Protein AF-A0A2D7XBK5-F1 (afdb_monomer_lite)

Radius of gyration: 11.5 Å; chains: 1; bounding box: 28×20×28 Å

Foldseek 3Di:
DPPDDPPDDDLVPDPDDPDDDDADDPDGPVRVVVVVVD

Sequence (38 aa):
MSGLAPYAGTPEQSRGRRYHEAPPTGRSEFQRDRDRII

Structure (mmCIF, N/CA/C/O backbone):
data_AF-A0A2D7XBK5-F1
#
_entry.id   AF-A0A2D7XBK5-F1
#
loop_
_atom_site.group_PDB
_atom_site.id
_atom_site.type_symbol
_atom_site.label_atom_id
_atom_site.label_alt_id
_atom_site.label_comp_id
_atom_site.label_asym_id
_atom_site.label_entity_id
_atom_site.label_seq_id
_atom_site.pdbx_PDB_ins_code
_atom_site.Cartn_x
_atom_site.Cartn_y
_atom_site.Cartn_z
_atom_site.occupancy
_atom_site.B_iso_or_equiv
_atom_site.auth_seq_id
_atom_site.auth_comp_id
_atom_site.auth_asym_id
_atom_site.auth_atom_id
_atom_site.pdbx_PDB_model_num
ATOM 1 N N . MET A 1 1 ? -13.604 -10.062 11.719 1.00 45.75 1 MET A N 1
ATOM 2 C CA . MET A 1 1 ? -13.284 -8.674 11.329 1.00 45.75 1 MET A CA 1
ATOM 3 C C . MET A 1 1 ? -11.776 -8.572 11.285 1.00 45.75 1 MET A C 1
ATOM 5 O O . MET A 1 1 ? -11.152 -8.870 12.296 1.00 45.75 1 MET A O 1
ATOM 9 N N . SER A 1 2 ? -11.190 -8.304 10.115 1.00 61.19 2 SER A N 1
ATOM 10 C CA . SER A 1 2 ? -9.745 -8.081 10.011 1.00 61.19 2 SER A CA 1
ATOM 11 C C . SER A 1 2 ? -9.366 -6.967 10.990 1.00 61.19 2 SER A C 1
ATOM 13 O O . SER A 1 2 ? -10.023 -5.932 11.030 1.00 61.19 2 SER A O 1
ATOM 15 N N . GLY A 1 3 ? -8.377 -7.216 11.849 1.00 82.88 3 GLY A N 1
ATOM 16 C CA . GLY A 1 3 ? -8.009 -6.345 12.974 1.00 82.88 3 GLY A CA 1
ATOM 17 C C . GLY A 1 3 ? -7.300 -5.052 12.566 1.00 82.88 3 GLY A C 1
ATOM 18 O O . GLY A 1 3 ? -6.361 -4.635 13.233 1.00 82.88 3 GLY A O 1
ATOM 19 N N . LEU A 1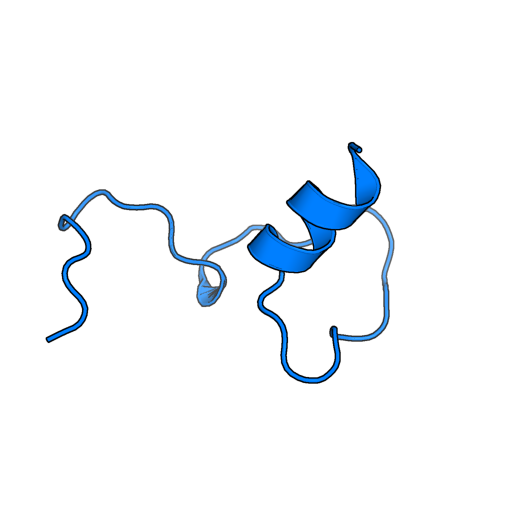 4 ? -7.687 -4.453 11.443 1.00 84.38 4 LEU A N 1
ATOM 20 C CA . LEU A 1 4 ? -7.111 -3.213 10.949 1.00 84.38 4 LEU A CA 1
ATOM 21 C C . LEU A 1 4 ? -7.866 -2.023 11.545 1.00 84.38 4 LEU A C 1
ATOM 23 O O . LEU A 1 4 ? -9.093 -2.029 11.637 1.00 84.38 4 LEU A O 1
ATOM 27 N N . ALA A 1 5 ? -7.121 -0.998 11.957 1.00 90.69 5 ALA A N 1
ATOM 28 C CA . ALA A 1 5 ? -7.708 0.249 12.426 1.00 90.69 5 ALA A CA 1
ATOM 29 C C . ALA A 1 5 ? -8.464 0.962 11.283 1.00 90.69 5 ALA A C 1
ATOM 31 O O . ALA A 1 5 ? -8.093 0.791 10.120 1.00 90.69 5 ALA A O 1
ATOM 32 N N . PRO A 1 6 ? -9.459 1.821 11.578 1.00 88.62 6 PRO A N 1
ATOM 33 C CA . PRO A 1 6 ? -10.222 2.539 10.548 1.00 88.62 6 PRO A CA 1
ATOM 34 C C . PRO A 1 6 ? -9.372 3.406 9.607 1.00 88.62 6 PRO A C 1
ATOM 36 O O . PRO A 1 6 ? -9.787 3.714 8.498 1.00 88.62 6 PRO A O 1
ATOM 39 N N . TYR A 1 7 ? -8.185 3.805 10.061 1.00 88.06 7 TYR A N 1
ATOM 40 C CA . TYR A 1 7 ? -7.217 4.614 9.320 1.00 88.06 7 TYR A CA 1
ATOM 41 C C . TYR A 1 7 ? -6.075 3.786 8.706 1.00 88.06 7 TYR A C 1
ATOM 43 O O . TYR A 1 7 ? -5.097 4.353 8.219 1.00 88.06 7 TYR A O 1
ATOM 51 N N . ALA A 1 8 ? -6.139 2.455 8.771 1.00 90.62 8 ALA A N 1
ATOM 52 C CA . ALA A 1 8 ? -5.118 1.600 8.181 1.00 90.62 8 ALA A CA 1
ATOM 53 C C . ALA A 1 8 ? -5.150 1.691 6.648 1.00 90.62 8 ALA A C 1
ATOM 55 O O . ALA A 1 8 ? -6.215 1.705 6.034 1.00 90.62 8 ALA A O 1
ATOM 56 N N . GLY A 1 9 ? -3.970 1.709 6.025 1.00 87.75 9 GLY A N 1
ATOM 57 C CA . GLY A 1 9 ? -3.858 1.645 4.571 1.00 87.75 9 GLY A CA 1
ATOM 58 C C . GLY A 1 9 ? -4.322 0.285 4.054 1.00 87.75 9 GLY A C 1
ATOM 59 O O . GLY A 1 9 ? -3.781 -0.747 4.455 1.00 87.75 9 GLY A O 1
ATOM 60 N N . THR A 1 10 ? -5.309 0.280 3.160 1.00 87.69 10 THR A N 1
ATOM 61 C CA . THR A 1 10 ? -5.791 -0.935 2.494 1.00 87.69 10 THR A CA 1
ATOM 62 C C . THR A 1 10 ? -5.141 -1.069 1.110 1.00 87.69 10 THR A C 1
ATOM 64 O O . THR A 1 10 ? -5.001 -0.067 0.399 1.00 87.69 10 THR A O 1
ATOM 67 N N . PRO A 1 11 ? -4.693 -2.272 0.704 1.00 85.25 11 PRO A N 1
ATOM 68 C CA . PRO A 1 11 ? -4.072 -2.468 -0.606 1.00 85.25 11 PRO A CA 1
ATOM 69 C C . PRO A 1 11 ? -5.036 -2.182 -1.764 1.00 85.25 11 PRO A C 1
ATOM 71 O O . PRO A 1 11 ? -4.592 -1.716 -2.811 1.00 85.25 11 PRO A O 1
ATOM 74 N N . GLU A 1 12 ? -6.342 -2.363 -1.564 1.00 84.25 12 GLU A N 1
ATOM 75 C CA . GLU A 1 12 ? -7.388 -2.076 -2.553 1.00 84.25 12 GLU A CA 1
ATOM 76 C C . GLU A 1 12 ? -7.549 -0.572 -2.832 1.00 84.25 12 GLU A C 1
ATOM 78 O O . GLU A 1 12 ? -7.956 -0.191 -3.926 1.00 84.25 12 GLU A O 1
ATOM 83 N N . GLN A 1 13 ? -7.217 0.291 -1.863 1.00 88.31 13 GLN A N 1
ATOM 84 C CA . GLN A 1 13 ? -7.255 1.755 -2.011 1.00 88.31 13 GLN A CA 1
ATOM 85 C C . GLN A 1 13 ? -5.899 2.352 -2.414 1.00 88.31 13 GLN A C 1
ATOM 87 O O . GLN A 1 13 ? -5.740 3.575 -2.470 1.00 88.31 13 GLN A O 1
ATOM 92 N N . SER A 1 14 ? -4.899 1.511 -2.681 1.00 86.62 14 SER A N 1
ATOM 93 C CA . SER A 1 14 ? -3.594 1.975 -3.135 1.00 86.62 14 SER A CA 1
ATOM 94 C C . SER A 1 14 ? -3.699 2.665 -4.498 1.00 86.62 14 SER A C 1
ATOM 96 O O . SER A 1 14 ? -4.473 2.269 -5.367 1.00 86.62 14 SER A O 1
ATOM 98 N N . ARG A 1 15 ? -2.845 3.668 -4.734 1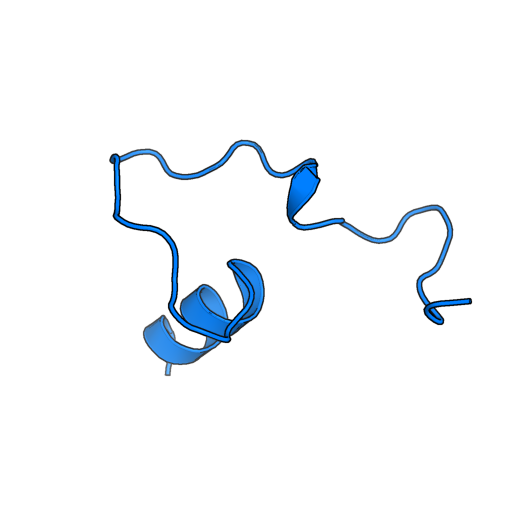.00 89.50 15 ARG A N 1
ATOM 99 C CA . ARG A 1 15 ? -2.712 4.336 -6.045 1.00 89.50 15 ARG A CA 1
ATOM 100 C C . ARG A 1 15 ? -2.076 3.431 -7.110 1.00 89.50 15 ARG A C 1
ATOM 102 O O . ARG A 1 15 ? -1.958 3.842 -8.260 1.00 89.50 15 ARG A O 1
ATOM 109 N N . GLY A 1 16 ? -1.650 2.227 -6.727 1.00 88.38 16 GLY A N 1
ATOM 110 C CA . GLY A 1 16 ? -0.986 1.276 -7.605 1.00 88.38 16 GLY A CA 1
ATOM 111 C C . GLY A 1 16 ? 0.469 1.648 -7.881 1.00 88.38 16 GLY A C 1
ATOM 112 O O . GLY A 1 16 ? 1.112 2.373 -7.118 1.00 88.38 16 GLY A O 1
ATOM 113 N N . ARG A 1 17 ? 1.005 1.109 -8.976 1.00 89.75 17 ARG A N 1
ATOM 114 C CA . ARG A 1 17 ? 2.414 1.251 -9.362 1.00 89.75 17 ARG A CA 1
ATOM 115 C C . ARG A 1 17 ? 2.566 2.227 -10.514 1.00 89.75 17 ARG A C 1
ATOM 117 O O . ARG A 1 17 ? 1.697 2.331 -11.373 1.00 89.75 17 ARG A O 1
ATOM 124 N N . ARG A 1 18 ? 3.720 2.901 -10.562 1.00 91.94 18 ARG A N 1
ATOM 125 C CA . ARG A 1 18 ? 4.081 3.784 -11.682 1.00 91.94 18 ARG A CA 1
ATOM 126 C C . ARG A 1 18 ? 4.150 3.028 -13.012 1.00 91.94 18 ARG A C 1
ATOM 128 O O . ARG A 1 18 ? 3.801 3.592 -14.042 1.00 91.94 18 ARG A O 1
ATOM 135 N N . TYR A 1 19 ? 4.605 1.779 -12.980 1.00 91.12 19 TYR A N 1
ATOM 136 C CA . TYR A 1 19 ? 4.675 0.895 -14.138 1.00 91.12 19 TYR A CA 1
ATOM 137 C C . TYR A 1 19 ? 3.704 -0.265 -13.950 1.00 91.12 19 TYR A C 1
ATOM 139 O O . TYR A 1 19 ? 3.553 -0.772 -12.839 1.00 91.12 19 TYR A O 1
ATOM 147 N N . HIS A 1 20 ? 3.036 -0.666 -15.030 1.00 89.38 20 HIS A N 1
ATOM 148 C CA . HIS A 1 20 ? 2.103 -1.783 -14.989 1.00 89.38 20 HIS A CA 1
ATOM 149 C C . HIS A 1 20 ? 2.858 -3.091 -14.745 1.00 89.38 20 HIS A C 1
ATOM 151 O O . HIS A 1 20 ? 3.825 -3.404 -15.438 1.00 89.38 20 HIS A O 1
ATOM 157 N N . GLU A 1 21 ? 2.387 -3.869 -13.780 1.00 88.38 21 GLU A N 1
ATOM 158 C CA . GLU A 1 21 ? 2.956 -5.160 -13.421 1.00 88.38 21 GLU A CA 1
ATOM 159 C C . GLU A 1 21 ? 1.831 -6.171 -13.214 1.00 88.38 21 GLU A C 1
ATOM 161 O O . GLU A 1 21 ? 0.728 -5.807 -12.806 1.00 88.38 21 GLU A O 1
ATOM 166 N N . ALA A 1 22 ? 2.112 -7.450 -13.461 1.00 89.44 22 ALA A N 1
ATOM 167 C CA . ALA A 1 22 ? 1.153 -8.509 -13.177 1.00 89.44 22 ALA A CA 1
ATOM 168 C C . ALA A 1 22 ? 0.853 -8.584 -11.664 1.00 89.44 22 ALA A C 1
ATOM 170 O O . ALA A 1 22 ? 1.749 -8.322 -10.847 1.00 89.44 22 ALA A O 1
ATOM 171 N N . PRO A 1 23 ? -0.376 -8.953 -11.268 1.00 86.00 23 PRO A N 1
ATOM 172 C CA . PRO A 1 23 ? -0.718 -9.119 -9.862 1.00 86.00 23 PRO A CA 1
ATOM 173 C C . PRO A 1 23 ? 0.095 -10.260 -9.220 1.00 86.00 23 PRO A C 1
ATOM 175 O O . PRO A 1 23 ? 0.387 -11.264 -9.879 1.00 86.00 23 PRO A O 1
ATOM 178 N N . PRO A 1 24 ? 0.483 -10.127 -7.940 1.00 88.75 24 PRO A N 1
ATOM 179 C CA . PRO A 1 24 ? 1.186 -11.173 -7.208 1.00 88.75 24 PRO A CA 1
ATOM 180 C C . PRO A 1 24 ? 0.302 -12.411 -7.005 1.00 88.75 24 PRO A C 1
ATOM 182 O O . PRO A 1 24 ? -0.886 -12.313 -6.709 1.00 88.75 24 PRO A O 1
ATOM 185 N N . THR A 1 25 ? 0.895 -13.600 -7.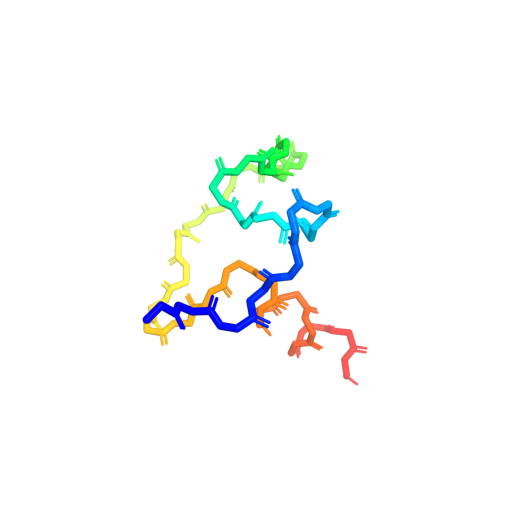110 1.00 89.88 25 THR A N 1
ATOM 186 C CA . THR A 1 25 ? 0.193 -14.871 -6.882 1.00 89.88 25 THR A CA 1
ATOM 187 C C . THR A 1 25 ? 0.202 -15.216 -5.394 1.00 89.88 25 THR A C 1
ATOM 189 O O . THR A 1 25 ? 1.263 -15.441 -4.813 1.00 89.88 25 THR A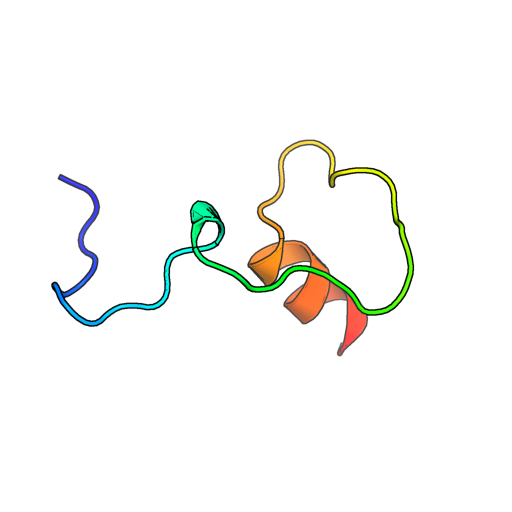 O 1
ATOM 192 N N . GLY A 1 26 ? -0.975 -15.240 -4.760 1.00 88.62 26 GLY A N 1
ATOM 193 C CA . GLY A 1 26 ? -1.137 -15.662 -3.360 1.00 88.62 26 GLY A CA 1
ATOM 194 C C . GLY A 1 26 ? -0.521 -14.728 -2.308 1.00 88.62 26 GLY A C 1
ATOM 195 O O . GLY A 1 26 ? -0.472 -15.083 -1.134 1.00 88.62 26 GLY A O 1
ATOM 196 N N . ARG A 1 27 ? -0.055 -13.541 -2.708 1.00 88.75 27 ARG A N 1
ATOM 197 C CA . ARG A 1 27 ? 0.454 -12.495 -1.811 1.00 88.75 27 ARG A CA 1
ATOM 198 C C . ARG A 1 27 ? -0.299 -11.197 -2.049 1.00 88.75 27 ARG A C 1
ATOM 200 O O . ARG A 1 27 ? -0.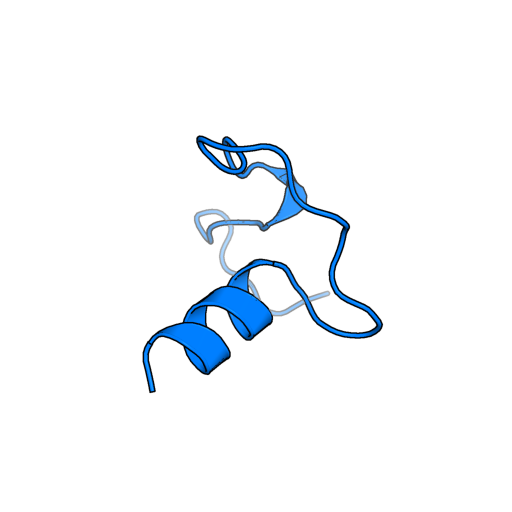808 -10.976 -3.143 1.00 88.75 27 ARG A O 1
ATOM 207 N N . SER A 1 28 ? -0.335 -10.325 -1.048 1.00 89.44 28 SER A N 1
ATOM 208 C CA . SER A 1 28 ? -0.810 -8.956 -1.241 1.00 89.44 28 SER A CA 1
ATOM 209 C C . SER A 1 28 ? 0.245 -8.092 -1.935 1.00 89.44 28 SER A C 1
ATOM 211 O O . SER A 1 28 ? 1.444 -8.384 -1.904 1.00 89.44 28 SER A O 1
ATOM 213 N N . GLU A 1 29 ? -0.205 -6.985 -2.523 1.00 89.75 29 GLU A N 1
ATOM 214 C CA . GLU A 1 29 ? 0.668 -5.957 -3.099 1.00 89.75 29 GLU A CA 1
ATOM 215 C C . GLU A 1 29 ? 1.749 -5.500 -2.107 1.00 89.75 29 GLU A C 1
ATOM 217 O O . GLU A 1 29 ? 2.933 -5.486 -2.441 1.0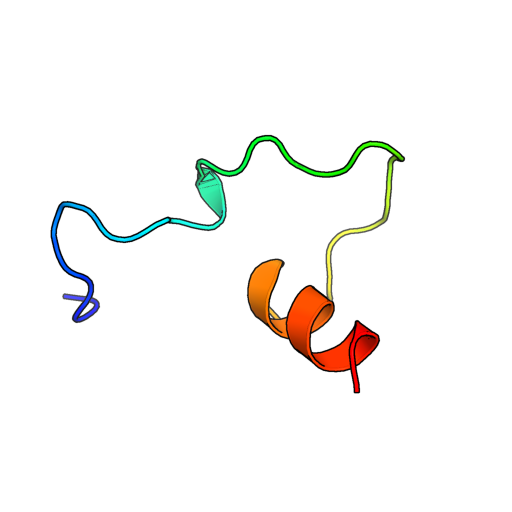0 89.75 29 GLU A O 1
ATOM 222 N N . PHE A 1 30 ? 1.356 -5.239 -0.856 1.00 90.50 30 PHE A N 1
ATOM 223 C CA . PHE A 1 30 ? 2.269 -4.795 0.200 1.00 90.50 30 PHE A CA 1
ATOM 224 C C . PHE A 1 30 ? 3.253 -5.886 0.645 1.00 90.50 30 PHE A C 1
ATOM 226 O O . PHE A 1 30 ? 4.402 -5.587 0.964 1.00 90.50 30 PHE A O 1
ATOM 233 N N . GLN A 1 31 ? 2.839 -7.158 0.651 1.00 91.88 31 GLN A N 1
ATOM 234 C CA . GLN A 1 31 ? 3.745 -8.274 0.948 1.00 91.88 31 GLN A CA 1
ATOM 235 C C . GLN A 1 31 ? 4.814 -8.427 -0.135 1.00 91.88 31 GLN A C 1
ATOM 237 O O . GLN A 1 31 ? 5.985 -8.606 0.192 1.00 91.88 31 GLN A O 1
ATOM 242 N N . ARG A 1 32 ? 4.435 -8.303 -1.413 1.00 91.88 32 ARG A N 1
ATOM 243 C CA . ARG A 1 32 ? 5.398 -8.298 -2.520 1.00 91.88 32 ARG A CA 1
ATOM 244 C C . ARG A 1 32 ? 6.387 -7.138 -2.401 1.00 91.88 32 ARG A C 1
ATOM 246 O O . ARG A 1 32 ? 7.570 -7.341 -2.648 1.00 91.88 32 ARG A O 1
ATOM 253 N N . ASP A 1 33 ? 5.913 -5.944 -2.047 1.00 89.88 33 ASP A N 1
ATOM 254 C CA . ASP A 1 33 ? 6.784 -4.773 -1.888 1.00 89.88 33 ASP A CA 1
ATOM 255 C C . ASP A 1 33 ? 7.818 -4.981 -0.790 1.00 89.88 33 ASP A C 1
ATOM 257 O O . ASP A 1 33 ? 8.996 -4.707 -1.004 1.00 89.88 33 ASP A O 1
ATOM 261 N N . ARG A 1 34 ? 7.402 -5.552 0.345 1.00 91.69 34 ARG A N 1
ATOM 262 C CA . ARG A 1 34 ? 8.329 -5.964 1.401 1.00 91.69 34 ARG A CA 1
ATOM 263 C C . ARG A 1 34 ? 9.375 -6.948 0.873 1.00 91.69 34 ARG A C 1
ATOM 265 O O . ARG A 1 34 ? 10.558 -6.738 1.105 1.00 91.69 34 ARG A O 1
ATOM 272 N N . ASP A 1 35 ? 8.949 -7.994 0.164 1.00 89.12 35 ASP A N 1
ATOM 273 C CA . ASP A 1 35 ? 9.852 -9.034 -0.347 1.00 89.12 35 ASP A CA 1
ATOM 274 C C . ASP A 1 35 ? 10.848 -8.499 -1.403 1.00 89.12 35 ASP A C 1
ATOM 276 O O . ASP A 1 35 ? 11.886 -9.114 -1.610 1.00 89.12 35 ASP A O 1
ATOM 280 N N . ARG A 1 36 ? 10.558 -7.367 -2.065 1.00 89.06 36 ARG A N 1
ATOM 281 C CA . ARG A 1 36 ? 11.469 -6.700 -3.022 1.00 89.06 36 ARG A CA 1
ATOM 282 C C . ARG A 1 36 ? 12.522 -5.803 -2.380 1.00 89.06 36 ARG A C 1
ATOM 284 O O . ARG A 1 36 ? 13.497 -5.472 -3.046 1.00 89.06 36 ARG A O 1
ATOM 291 N N . ILE A 1 37 ? 12.257 -5.310 -1.172 1.00 91.25 37 ILE A N 1
ATOM 292 C CA . ILE A 1 37 ? 13.153 -4.380 -0.471 1.00 91.25 37 ILE A CA 1
ATOM 293 C C . ILE A 1 37 ? 14.296 -5.130 0.223 1.00 91.25 37 ILE A C 1
ATOM 295 O O . ILE A 1 37 ? 15.377 -4.563 0.361 1.00 91.25 37 ILE A O 1
ATOM 299 N N . ILE A 1 38 ? 14.038 -6.359 0.680 1.00 85.31 38 ILE A N 1
ATOM 300 C CA . ILE A 1 38 ? 15.041 -7.253 1.286 1.00 85.31 38 ILE A CA 1
ATOM 301 C C . ILE A 1 38 ? 16.118 -7.596 0.256 1.00 85.31 38 ILE A C 1
ATOM 303 O O . ILE A 1 38 ? 17.307 -7.536 0.639 1.00 85.31 38 ILE A O 1
#

pLDDT: mean 86.89, std 8.36, range [45.75, 91.94]

Secondary structure (DSSP, 8-state):
-----TTPPPGGGS---SS--PPPSSS-HHHHHHHHH-